Protein AF-A0A9D6HU47-F1 (afdb_monomer_lite)

Organism: NCBI:txid2750080

Structure (mmCIF, N/CA/C/O backbone):
data_AF-A0A9D6HU47-F1
#
_entry.id   AF-A0A9D6HU47-F1
#
loop_
_atom_site.group_PDB
_atom_site.id
_atom_site.type_symbol
_atom_site.label_atom_id
_atom_site.label_alt_id
_atom_site.label_comp_id
_atom_site.label_asym_id
_atom_site.label_entity_id
_atom_site.label_seq_id
_atom_site.pdbx_PDB_ins_code
_atom_site.Cartn_x
_atom_site.Cartn_y
_atom_site.Cartn_z
_atom_site.occupancy
_atom_site.B_iso_or_equiv
_atom_site.auth_seq_id
_atom_site.auth_comp_id
_atom_site.auth_asym_id
_atom_site.auth_atom_id
_atom_site.pdbx_PDB_model_num
ATOM 1 N N . MET A 1 1 ? 9.251 22.460 -16.423 1.00 75.62 1 MET A N 1
ATOM 2 C CA . MET A 1 1 ? 9.348 21.033 -16.061 1.00 75.62 1 MET A CA 1
ATOM 3 C C . MET A 1 1 ? 8.769 20.236 -17.210 1.00 75.62 1 MET A C 1
ATOM 5 O O . MET A 1 1 ? 7.703 20.615 -17.686 1.00 75.62 1 MET A O 1
ATOM 9 N N . ASN A 1 2 ? 9.491 19.242 -17.719 1.00 93.75 2 ASN A N 1
ATOM 10 C CA . ASN A 1 2 ? 8.978 18.388 -18.792 1.00 93.75 2 ASN A CA 1
ATOM 11 C C . ASN A 1 2 ? 8.005 17.323 -18.215 1.00 93.75 2 ASN A C 1
ATOM 13 O O . ASN A 1 2 ? 7.949 17.154 -16.992 1.00 93.75 2 ASN A O 1
ATOM 17 N N . PRO A 1 3 ? 7.216 16.629 -19.056 1.00 91.12 3 PRO A N 1
ATOM 18 C CA . PRO A 1 3 ? 6.246 15.634 -18.584 1.00 91.12 3 PRO A CA 1
ATOM 19 C C . PRO A 1 3 ? 6.864 14.465 -17.801 1.00 91.12 3 PRO A C 1
ATOM 21 O O . PRO A 1 3 ? 6.241 13.936 -16.885 1.00 91.12 3 PRO A O 1
ATOM 24 N N . GLU A 1 4 ? 8.096 14.072 -18.127 1.00 89.00 4 GLU A N 1
ATOM 25 C CA . GLU A 1 4 ? 8.807 12.991 -17.433 1.00 89.00 4 GLU A CA 1
ATOM 26 C C . GLU A 1 4 ? 9.188 13.398 -16.006 1.00 89.00 4 GLU A C 1
ATOM 28 O O . GLU A 1 4 ? 8.875 12.683 -15.060 1.00 89.00 4 GLU A O 1
ATOM 33 N N . GLN A 1 5 ? 9.743 14.597 -15.835 1.00 92.06 5 GLN A N 1
ATOM 34 C CA . GLN A 1 5 ? 10.051 15.191 -14.534 1.00 92.06 5 GLN A CA 1
ATOM 35 C C . GLN A 1 5 ? 8.785 15.380 -13.690 1.00 92.06 5 GLN A C 1
ATOM 37 O O . GLN A 1 5 ? 8.794 15.115 -12.493 1.00 92.06 5 GLN A O 1
ATOM 42 N N . GLN A 1 6 ? 7.672 15.803 -14.304 1.00 91.38 6 GLN A N 1
ATOM 43 C CA . GLN A 1 6 ? 6.375 15.883 -13.618 1.00 91.38 6 GLN A CA 1
ATOM 44 C C . GLN A 1 6 ? 5.926 14.518 -13.092 1.00 91.38 6 GLN A C 1
ATOM 46 O O . GLN A 1 6 ? 5.438 14.422 -11.966 1.00 91.38 6 GLN A O 1
ATOM 51 N N . ARG A 1 7 ? 6.105 13.461 -13.892 1.00 89.56 7 ARG A N 1
ATOM 52 C CA . ARG A 1 7 ? 5.769 12.094 -13.493 1.00 89.56 7 ARG A CA 1
ATOM 53 C C . ARG A 1 7 ? 6.674 11.591 -12.371 1.00 89.56 7 ARG A C 1
ATOM 55 O O . ARG A 1 7 ? 6.163 10.965 -11.452 1.00 89.56 7 ARG A O 1
ATOM 62 N N . GLU A 1 8 ? 7.975 11.853 -12.424 1.00 92.00 8 GLU A N 1
ATOM 63 C CA . GLU A 1 8 ? 8.909 11.443 -11.367 1.00 92.00 8 GLU A CA 1
ATOM 64 C C . GLU A 1 8 ? 8.583 12.103 -10.027 1.00 92.00 8 GLU A C 1
ATOM 66 O O . GLU A 1 8 ? 8.437 11.391 -9.037 1.00 92.00 8 GLU A O 1
ATOM 71 N N . VAL A 1 9 ? 8.357 13.420 -10.016 1.00 94.50 9 VAL A N 1
ATOM 72 C CA . VAL A 1 9 ? 7.956 14.158 -8.805 1.00 94.50 9 VAL A CA 1
ATOM 73 C C . VAL A 1 9 ? 6.633 13.629 -8.249 1.00 94.50 9 VAL A C 1
ATOM 75 O O . VAL A 1 9 ? 6.491 13.450 -7.042 1.00 94.50 9 VAL A O 1
ATOM 78 N N . PHE A 1 10 ? 5.658 13.343 -9.119 1.00 93.38 10 PHE A N 1
ATOM 79 C CA . PHE A 1 10 ? 4.387 12.760 -8.693 1.00 93.38 10 PHE A CA 1
ATOM 80 C C . PHE A 1 10 ? 4.573 11.376 -8.055 1.00 93.38 10 PHE A C 1
ATOM 82 O O . PHE A 1 10 ? 3.991 11.092 -7.012 1.00 93.38 10 PHE A O 1
ATOM 89 N N . LEU A 1 11 ? 5.391 10.521 -8.670 1.00 93.69 11 LEU A N 1
ATOM 90 C CA . LEU A 1 11 ? 5.662 9.180 -8.166 1.00 93.69 11 LEU A CA 1
ATOM 91 C C 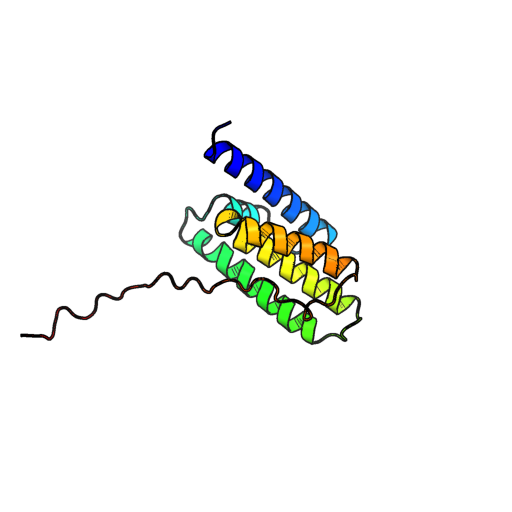. LEU A 1 11 ? 6.433 9.199 -6.842 1.00 93.69 11 LEU A C 1
ATOM 93 O O . LEU A 1 11 ? 6.113 8.410 -5.962 1.00 93.69 11 LEU A O 1
ATOM 97 N N . GLU A 1 12 ? 7.409 10.093 -6.690 1.00 94.94 12 GLU A N 1
ATOM 98 C CA . GLU A 1 12 ? 8.148 10.291 -5.438 1.00 94.94 12 GLU A CA 1
ATOM 99 C C . GLU A 1 12 ? 7.218 10.778 -4.319 1.00 94.94 12 GLU A C 1
ATOM 101 O O . GLU A 1 12 ? 7.245 10.263 -3.201 1.00 94.94 12 GLU A O 1
ATOM 106 N N . HIS A 1 13 ? 6.336 11.733 -4.620 1.00 95.75 13 HIS A N 1
ATOM 107 C CA . HIS A 1 13 ? 5.334 12.185 -3.662 1.00 95.75 13 HIS A CA 1
ATOM 108 C C . HIS A 1 13 ? 4.408 11.038 -3.237 1.00 95.75 13 HIS A C 1
ATOM 110 O O . HIS A 1 13 ? 4.238 10.797 -2.044 1.00 95.75 13 HIS A O 1
ATOM 116 N N . LEU A 1 14 ? 3.882 10.278 -4.201 1.00 96.06 14 LEU A N 1
ATOM 117 C CA . LEU A 1 14 ? 2.988 9.155 -3.933 1.00 96.06 14 LEU A CA 1
ATOM 118 C C . LEU A 1 14 ? 3.686 8.028 -3.157 1.00 96.06 14 LEU A C 1
ATOM 120 O O . LEU A 1 14 ? 3.096 7.455 -2.246 1.00 96.06 14 LEU A O 1
ATOM 124 N N . GLN A 1 15 ? 4.957 7.751 -3.460 1.00 96.56 15 GLN A N 1
ATOM 125 C CA . GLN A 1 15 ? 5.791 6.822 -2.701 1.00 96.56 15 GLN A CA 1
ATOM 126 C C . GLN A 1 15 ? 5.860 7.229 -1.224 1.00 96.56 15 GLN A C 1
ATOM 128 O O . GLN A 1 15 ? 5.612 6.407 -0.342 1.00 96.56 15 GLN A O 1
ATOM 133 N N . ASN A 1 16 ? 6.156 8.501 -0.953 1.00 96.94 16 ASN A N 1
ATOM 134 C CA . ASN A 1 16 ? 6.236 9.021 0.409 1.00 96.94 16 ASN A CA 1
ATOM 135 C C . ASN A 1 16 ? 4.894 8.916 1.138 1.00 96.94 16 ASN A C 1
ATOM 137 O O . ASN A 1 16 ? 4.867 8.518 2.300 1.00 96.94 16 ASN A O 1
ATOM 141 N N . GLU A 1 17 ? 3.777 9.217 0.473 1.00 97.88 17 GLU A N 1
ATOM 142 C CA . GLU A 1 17 ? 2.468 9.080 1.111 1.00 97.88 17 GLU A CA 1
ATOM 143 C C . GLU A 1 17 ? 2.105 7.622 1.425 1.00 97.88 17 GLU A C 1
ATOM 145 O O . GLU A 1 17 ? 1.561 7.349 2.495 1.00 97.88 17 GLU A O 1
ATOM 150 N N . ILE A 1 18 ? 2.433 6.681 0.530 1.00 97.75 18 ILE A N 1
ATOM 151 C CA . ILE A 1 18 ? 2.252 5.241 0.772 1.00 97.75 18 ILE A CA 1
ATOM 152 C C . ILE A 1 18 ? 3.092 4.799 1.969 1.00 97.75 18 ILE A C 1
ATOM 154 O O . ILE A 1 18 ? 2.601 4.051 2.812 1.00 97.75 18 ILE A O 1
ATOM 158 N N . TRP A 1 19 ? 4.337 5.274 2.070 1.00 98.00 19 TRP A N 1
ATOM 159 C CA . TRP A 1 19 ? 5.202 4.963 3.204 1.00 98.00 19 TRP A CA 1
ATOM 160 C C . TRP A 1 19 ? 4.609 5.452 4.525 1.00 98.00 19 TRP A C 1
ATOM 162 O O . TRP A 1 19 ? 4.516 4.679 5.474 1.00 98.00 19 TRP A O 1
ATOM 172 N N . GLN A 1 20 ? 4.161 6.708 4.582 1.00 97.81 20 GLN A N 1
ATOM 173 C CA . GLN A 1 20 ? 3.549 7.259 5.793 1.00 97.81 20 GLN A CA 1
ATOM 174 C C . GLN A 1 20 ? 2.279 6.496 6.175 1.00 97.81 20 GLN A C 1
ATOM 176 O O . GLN A 1 20 ? 2.160 6.052 7.314 1.00 97.81 20 GLN A O 1
ATOM 181 N N . ALA A 1 21 ? 1.385 6.239 5.216 1.00 97.44 21 ALA A N 1
ATOM 182 C CA . ALA A 1 21 ? 0.167 5.474 5.473 1.00 97.44 21 ALA A CA 1
ATOM 183 C C . ALA A 1 21 ? 0.471 4.045 5.954 1.00 97.44 21 ALA A C 1
ATOM 185 O O . ALA A 1 21 ? -0.196 3.542 6.856 1.00 97.44 21 ALA A O 1
ATOM 186 N N . ALA A 1 22 ? 1.504 3.401 5.400 1.00 97.44 22 ALA A N 1
ATOM 187 C CA . ALA A 1 22 ? 1.947 2.087 5.853 1.00 97.44 22 ALA A CA 1
ATOM 188 C C . ALA A 1 22 ? 2.390 2.107 7.323 1.00 97.44 22 ALA A C 1
ATOM 190 O O . ALA A 1 22 ? 2.001 1.221 8.082 1.00 97.44 22 ALA A O 1
ATOM 191 N N . GLN A 1 23 ? 3.148 3.126 7.742 1.00 97.06 23 GLN A N 1
ATOM 192 C CA . GLN A 1 23 ? 3.561 3.284 9.139 1.00 97.06 23 GLN A CA 1
ATOM 193 C C . GLN A 1 23 ? 2.364 3.577 10.057 1.00 97.06 23 GLN A C 1
ATOM 195 O O . GLN A 1 23 ? 2.220 2.943 11.101 1.00 97.06 23 GLN A O 1
ATOM 200 N N . GLU A 1 24 ? 1.482 4.494 9.656 1.00 96.00 24 GLU A N 1
ATOM 201 C CA . GLU A 1 24 ? 0.300 4.895 10.433 1.00 96.00 24 GLU A CA 1
ATOM 202 C C . GLU A 1 24 ? -0.689 3.740 10.645 1.00 96.00 24 GLU A C 1
ATOM 204 O O . GLU A 1 24 ? -1.256 3.601 11.729 1.00 96.00 24 GLU A O 1
ATOM 209 N N . MET A 1 25 ? -0.880 2.894 9.628 1.00 95.56 25 MET A N 1
ATOM 210 C CA . MET A 1 25 ? -1.869 1.806 9.631 1.00 95.56 25 MET A CA 1
ATOM 211 C C . MET A 1 25 ? -1.256 0.424 9.918 1.00 95.56 25 MET A C 1
ATOM 213 O O . MET A 1 25 ? -1.940 -0.600 9.826 1.00 95.56 25 MET A O 1
ATOM 217 N N . GLY A 1 26 ? 0.032 0.372 10.274 1.00 95.25 26 GLY A N 1
ATOM 218 C CA . GLY A 1 26 ? 0.719 -0.858 10.680 1.00 95.25 26 GLY A CA 1
ATOM 219 C C . GLY A 1 26 ? 0.866 -1.897 9.564 1.00 95.25 26 GLY A C 1
ATOM 220 O O . GLY A 1 26 ? 0.753 -3.095 9.818 1.00 95.25 26 GLY A O 1
ATOM 221 N N . VAL A 1 27 ? 1.086 -1.456 8.325 1.00 96.69 27 VAL A N 1
ATOM 222 C CA . VAL A 1 27 ? 1.371 -2.331 7.181 1.00 96.69 27 VAL A CA 1
ATOM 223 C C . VAL A 1 27 ? 2.851 -2.693 7.179 1.00 96.69 27 VAL A C 1
ATOM 225 O O . VAL A 1 27 ? 3.713 -1.818 7.174 1.00 96.69 27 VAL A O 1
ATOM 228 N N . GLU A 1 28 ? 3.165 -3.987 7.103 1.00 93.75 28 GLU A N 1
ATOM 229 C CA . GLU A 1 28 ? 4.545 -4.479 6.973 1.00 93.75 28 GLU A CA 1
ATOM 230 C C . GLU A 1 28 ? 5.120 -4.214 5.563 1.00 93.75 28 GLU A C 1
ATOM 232 O O . GLU A 1 28 ? 5.389 -5.140 4.804 1.00 93.75 28 GLU A O 1
ATOM 237 N N . LEU A 1 29 ? 5.262 -2.964 5.143 1.00 95.69 29 LEU A N 1
ATOM 238 C CA . LEU A 1 29 ? 5.862 -2.607 3.856 1.00 95.69 29 LEU A CA 1
ATOM 239 C C . LEU A 1 29 ? 7.339 -2.268 4.065 1.00 95.69 29 LEU A C 1
ATOM 241 O O . LEU A 1 29 ? 7.661 -1.407 4.882 1.00 95.69 29 LEU A O 1
ATOM 245 N N . THR A 1 30 ? 8.244 -2.931 3.347 1.00 95.94 30 THR A N 1
ATOM 246 C CA . THR A 1 30 ? 9.677 -2.616 3.436 1.00 95.94 30 THR A CA 1
ATOM 247 C C . THR A 1 30 ? 10.059 -1.470 2.503 1.00 95.94 30 THR A C 1
ATOM 249 O O . THR A 1 30 ? 9.453 -1.270 1.448 1.00 95.94 30 THR A O 1
ATOM 252 N N . GLU A 1 31 ? 11.100 -0.722 2.878 1.00 94.00 31 GLU A N 1
ATOM 253 C CA . GLU A 1 31 ? 11.621 0.378 2.057 1.00 94.00 31 GLU A CA 1
ATOM 254 C C . GLU A 1 31 ? 12.068 -0.124 0.674 1.00 94.00 31 GLU A C 1
ATOM 256 O O . GLU A 1 31 ? 11.802 0.526 -0.336 1.00 94.00 31 GLU A O 1
ATOM 261 N N . GLU A 1 32 ? 12.665 -1.321 0.604 1.00 95.06 32 GLU A N 1
ATOM 262 C CA . GLU A 1 32 ? 13.096 -1.912 -0.665 1.00 95.06 32 GLU A CA 1
ATOM 263 C C . GLU A 1 32 ? 11.912 -2.343 -1.539 1.00 95.06 32 GLU A C 1
ATOM 265 O O . GLU A 1 32 ? 11.920 -2.064 -2.735 1.00 95.06 32 GLU A O 1
ATOM 270 N N . GLU A 1 33 ? 10.861 -2.953 -0.975 1.00 95.69 33 GLU A N 1
ATOM 271 C CA . GLU A 1 33 ? 9.649 -3.279 -1.746 1.00 95.69 33 GLU A CA 1
ATOM 272 C C . GLU A 1 33 ? 9.040 -2.022 -2.374 1.00 95.69 33 GLU A C 1
ATOM 274 O O . GLU A 1 33 ? 8.697 -2.013 -3.559 1.00 95.69 33 GLU A O 1
ATOM 279 N N . LEU A 1 34 ? 8.944 -0.942 -1.597 1.00 95.12 34 LEU A N 1
ATOM 280 C CA . LEU A 1 34 ? 8.383 0.319 -2.063 1.00 95.12 34 LEU A CA 1
ATOM 281 C C . LEU A 1 34 ? 9.290 1.005 -3.098 1.00 95.12 34 LEU A C 1
ATOM 283 O O . LEU A 1 34 ? 8.807 1.547 -4.095 1.00 95.12 34 LEU A O 1
ATOM 287 N N . LYS A 1 35 ? 10.608 0.943 -2.905 1.00 94.88 35 LYS A N 1
ATOM 288 C CA . LYS A 1 35 ? 11.594 1.443 -3.866 1.00 94.88 35 LYS A CA 1
ATOM 289 C C . LYS A 1 35 ? 11.532 0.681 -5.189 1.00 94.88 35 LYS A C 1
ATOM 291 O O . LYS A 1 35 ? 11.514 1.320 -6.239 1.00 94.88 35 LYS A O 1
ATOM 296 N N . VAL A 1 36 ? 11.441 -0.648 -5.165 1.00 94.81 36 VAL A N 1
ATOM 297 C CA . VAL A 1 36 ? 11.270 -1.472 -6.374 1.00 94.81 36 VAL A CA 1
ATOM 298 C C . VAL A 1 36 ? 9.931 -1.169 -7.048 1.00 94.81 36 VAL A C 1
ATOM 300 O O . VAL A 1 36 ? 9.879 -1.013 -8.268 1.00 94.81 36 VAL A O 1
ATOM 303 N N . ALA A 1 37 ? 8.854 -1.009 -6.279 1.00 91.50 37 ALA A N 1
ATOM 304 C CA . ALA A 1 37 ? 7.546 -0.641 -6.813 1.00 91.50 37 ALA A CA 1
ATOM 305 C C . ALA A 1 37 ? 7.541 0.732 -7.511 1.00 91.50 37 ALA A C 1
ATOM 307 O O . ALA A 1 37 ? 6.850 0.913 -8.516 1.00 91.50 37 ALA A O 1
ATOM 308 N N . TRP A 1 38 ? 8.339 1.684 -7.021 1.00 93.31 38 TRP A N 1
ATOM 309 C CA . TRP A 1 38 ? 8.537 3.001 -7.630 1.00 93.31 38 TRP A CA 1
ATOM 310 C C . TRP A 1 38 ? 9.457 2.961 -8.861 1.00 93.31 38 TRP A C 1
ATOM 312 O O . TRP A 1 38 ? 9.128 3.490 -9.930 1.00 93.31 38 TRP A O 1
ATOM 322 N N . GLN A 1 39 ? 10.627 2.335 -8.730 1.00 92.62 39 GLN A N 1
ATOM 323 C CA . GLN A 1 39 ? 11.697 2.361 -9.734 1.00 92.62 39 GLN A CA 1
ATOM 324 C C . GLN A 1 39 ? 11.527 1.304 -10.831 1.00 92.62 39 GLN A C 1
ATOM 326 O O . GLN A 1 39 ? 12.142 1.423 -11.894 1.00 92.62 39 GLN A O 1
ATOM 331 N N . GLY A 1 40 ? 10.651 0.327 -10.607 1.00 90.19 40 GLY A N 1
ATOM 332 C CA . GLY A 1 40 ? 10.526 -0.870 -11.423 1.00 90.19 40 GLY A CA 1
ATOM 333 C C . GLY A 1 40 ? 11.637 -1.880 -11.108 1.00 90.19 40 GLY A C 1
ATOM 334 O O . GLY A 1 40 ? 12.713 -1.490 -10.648 1.00 90.19 40 GLY A O 1
ATOM 335 N N . PRO A 1 41 ? 11.392 -3.174 -11.367 1.00 92.00 41 PRO A N 1
ATOM 336 C CA . PRO A 1 41 ? 12.381 -4.215 -11.132 1.00 92.00 41 PRO A CA 1
ATOM 337 C C . PRO A 1 41 ? 13.570 -4.077 -12.091 1.00 92.00 41 PRO A C 1
ATOM 339 O O . PRO A 1 41 ? 13.402 -3.827 -13.286 1.00 92.00 41 PRO A O 1
ATOM 342 N N . ARG A 1 42 ? 14.773 -4.265 -11.557 1.00 94.31 42 ARG A N 1
ATOM 343 C CA . ARG A 1 42 ? 16.075 -4.247 -12.238 1.00 94.31 42 ARG A CA 1
ATOM 344 C C . ARG A 1 42 ? 16.772 -5.605 -12.174 1.00 94.31 42 ARG A C 1
ATOM 346 O O . ARG A 1 42 ? 17.632 -5.865 -13.012 1.00 94.31 42 ARG A O 1
ATOM 353 N N . THR A 1 43 ? 16.401 -6.464 -11.225 1.00 94.81 43 THR A N 1
ATOM 354 C CA . THR A 1 43 ? 16.867 -7.859 -11.136 1.00 94.81 43 THR A CA 1
ATOM 355 C C . THR A 1 43 ? 15.720 -8.862 -11.296 1.00 94.81 43 THR A C 1
ATOM 357 O O . THR A 1 43 ? 14.545 -8.496 -11.217 1.00 94.81 43 THR A O 1
ATOM 360 N N . GLU A 1 44 ? 16.042 -10.142 -11.525 1.00 92.94 44 GLU A N 1
ATOM 361 C CA . GLU A 1 44 ? 15.036 -11.217 -11.584 1.00 92.94 44 GLU A CA 1
ATOM 362 C C . GLU A 1 44 ? 14.300 -11.389 -10.248 1.00 92.94 44 GLU A C 1
ATOM 364 O O . GLU A 1 44 ? 13.093 -11.623 -10.227 1.00 92.94 44 GLU A O 1
ATOM 369 N N . GLU A 1 45 ? 14.991 -11.218 -9.121 1.00 91.75 45 GLU A N 1
ATOM 370 C CA . GLU A 1 45 ? 14.401 -11.283 -7.782 1.00 91.75 45 GLU A CA 1
ATOM 371 C C . GLU A 1 45 ? 13.397 -10.148 -7.555 1.00 91.75 45 GLU A C 1
ATOM 373 O O . GLU A 1 45 ? 12.328 -10.364 -6.975 1.00 91.75 45 GLU A O 1
ATOM 378 N N . GLU A 1 46 ? 13.711 -8.948 -8.043 1.00 94.00 46 GLU A N 1
ATOM 379 C CA . GLU A 1 46 ? 12.860 -7.765 -7.907 1.00 94.00 46 GLU A CA 1
ATOM 380 C C . GLU A 1 46 ? 11.568 -7.876 -8.725 1.00 94.00 46 GLU A C 1
ATOM 382 O O . GLU A 1 46 ? 10.545 -7.315 -8.327 1.00 94.00 46 GLU A O 1
ATOM 387 N N . LYS A 1 47 ? 11.551 -8.646 -9.826 1.00 91.25 47 LYS A N 1
ATOM 388 C CA . LYS A 1 47 ? 10.322 -8.884 -10.614 1.00 91.25 47 LYS A CA 1
ATOM 389 C C . LYS A 1 47 ? 9.203 -9.514 -9.786 1.00 91.25 47 LYS A C 1
ATOM 391 O O . LYS A 1 47 ? 8.031 -9.334 -10.112 1.00 91.25 47 LYS A O 1
ATOM 396 N N . TRP A 1 48 ? 9.551 -10.208 -8.704 1.00 91.94 48 TRP A N 1
ATOM 397 C CA . TRP A 1 48 ? 8.590 -10.817 -7.788 1.00 91.94 48 TRP A CA 1
ATOM 398 C C . TRP A 1 48 ? 8.015 -9.843 -6.762 1.00 91.94 48 TRP A C 1
ATOM 400 O O . TRP A 1 48 ? 7.043 -10.196 -6.101 1.00 91.94 48 TRP A O 1
ATOM 410 N N . VAL A 1 49 ? 8.573 -8.641 -6.595 1.00 93.62 49 VAL A N 1
ATOM 411 C CA . VAL A 1 49 ? 8.095 -7.682 -5.586 1.00 93.62 49 VAL A CA 1
ATOM 412 C C . VAL A 1 49 ? 6.633 -7.285 -5.822 1.00 93.62 49 VAL A C 1
ATOM 414 O O . VAL A 1 49 ? 5.840 -7.473 -4.900 1.00 93.62 49 VAL A O 1
ATOM 417 N N . PRO A 1 50 ? 6.207 -6.837 -7.023 1.00 88.56 50 PRO A N 1
ATOM 418 C CA . PRO A 1 50 ? 4.797 -6.516 -7.258 1.00 88.56 50 PRO A CA 1
ATOM 419 C C . PRO A 1 50 ? 3.866 -7.711 -7.018 1.00 88.56 50 PRO A C 1
ATOM 421 O O . PRO A 1 50 ? 2.781 -7.548 -6.467 1.00 88.56 50 PRO A O 1
ATOM 424 N N . PHE A 1 51 ? 4.311 -8.921 -7.375 1.00 88.94 51 PHE A N 1
ATOM 425 C CA . PHE A 1 51 ? 3.554 -10.148 -7.133 1.00 88.94 51 PHE A CA 1
ATOM 426 C C . PHE A 1 51 ? 3.399 -10.442 -5.635 1.00 88.94 51 PHE A C 1
ATOM 428 O O . PHE A 1 51 ? 2.296 -10.720 -5.178 1.00 88.94 51 PHE A O 1
ATOM 435 N N . LYS A 1 52 ? 4.479 -10.331 -4.850 1.00 93.38 52 LYS A N 1
ATOM 436 C CA . LYS A 1 52 ? 4.449 -10.519 -3.389 1.00 93.38 52 LYS A CA 1
ATOM 437 C C . LYS A 1 52 ? 3.539 -9.502 -2.705 1.00 93.38 52 LYS A C 1
ATOM 439 O O . LYS A 1 52 ? 2.801 -9.872 -1.797 1.00 93.38 52 LYS A O 1
ATOM 444 N N . LEU A 1 53 ? 3.575 -8.242 -3.140 1.00 94.25 53 LEU A N 1
ATOM 445 C CA . LEU A 1 53 ? 2.677 -7.203 -2.632 1.00 94.25 53 LEU A CA 1
ATOM 446 C C . LEU A 1 53 ? 1.211 -7.539 -2.946 1.00 94.25 53 LEU A C 1
ATOM 448 O O . LEU A 1 53 ? 0.378 -7.458 -2.048 1.00 94.25 53 LEU A O 1
ATOM 452 N N . GLY A 1 54 ? 0.916 -7.989 -4.170 1.00 90.50 54 GLY A N 1
ATOM 453 C CA . GLY A 1 54 ? -0.424 -8.439 -4.564 1.00 90.50 54 GLY A CA 1
ATOM 454 C C . GLY A 1 54 ? -0.915 -9.668 -3.789 1.00 90.50 54 GLY A C 1
ATOM 455 O O . GLY A 1 54 ? -2.052 -9.702 -3.341 1.00 90.50 54 GLY A O 1
ATOM 456 N N . ASP A 1 55 ? -0.057 -10.660 -3.551 1.00 92.62 55 ASP A N 1
ATOM 457 C CA . ASP A 1 55 ? -0.413 -11.842 -2.752 1.00 92.62 55 ASP A CA 1
ATOM 458 C C . ASP A 1 55 ? -0.728 -11.485 -1.287 1.00 92.62 55 ASP A C 1
ATOM 460 O O . ASP A 1 55 ? -1.650 -12.023 -0.668 1.00 92.62 55 ASP A O 1
ATOM 464 N N . ARG A 1 56 ? 0.032 -10.549 -0.712 1.00 94.88 56 ARG A N 1
ATOM 465 C CA . ARG A 1 56 ? -0.217 -10.046 0.643 1.00 94.88 56 ARG A CA 1
ATOM 466 C C . ARG A 1 56 ? -1.493 -9.206 0.716 1.00 94.88 56 ARG A C 1
ATOM 468 O O . ARG A 1 56 ? -2.226 -9.336 1.694 1.00 94.88 56 ARG A O 1
ATOM 475 N N . GLU A 1 57 ? -1.765 -8.393 -0.305 1.00 93.88 57 GLU A N 1
ATOM 476 C CA . GLU A 1 57 ? -3.033 -7.668 -0.459 1.00 93.88 57 GLU A CA 1
ATOM 477 C C . GLU A 1 57 ? -4.212 -8.639 -0.462 1.00 93.88 57 GLU A C 1
ATOM 479 O O . GLU A 1 57 ? -5.058 -8.548 0.425 1.00 93.88 57 GLU A O 1
ATOM 484 N N . ALA A 1 58 ? -4.205 -9.637 -1.347 1.00 90.38 58 ALA A N 1
ATOM 485 C CA . ALA A 1 58 ? -5.279 -10.620 -1.457 1.00 90.38 58 ALA A CA 1
ATOM 486 C C . ALA A 1 58 ? -5.547 -11.353 -0.131 1.00 90.38 58 ALA A C 1
ATOM 488 O O . ALA A 1 58 ? -6.701 -11.536 0.265 1.00 90.38 58 ALA A O 1
ATOM 489 N N . ARG A 1 59 ? -4.492 -11.730 0.605 1.00 91.88 59 ARG A N 1
ATOM 490 C CA . ARG A 1 59 ? -4.631 -12.354 1.932 1.00 91.88 59 ARG A CA 1
ATOM 491 C C . ARG A 1 59 ? -5.304 -11.437 2.951 1.00 91.88 59 ARG A C 1
ATOM 493 O O . ARG A 1 59 ? -6.129 -11.910 3.732 1.00 91.88 59 ARG A O 1
ATOM 500 N N . LEU A 1 60 ? -4.970 -10.148 2.957 1.00 91.81 60 LEU A N 1
ATOM 501 C CA . LEU A 1 60 ? -5.619 -9.175 3.836 1.00 91.81 60 LEU A CA 1
ATOM 502 C C . LEU A 1 60 ? -7.066 -8.910 3.421 1.00 91.81 60 LEU A C 1
ATOM 504 O O . LEU A 1 60 ? -7.921 -8.805 4.295 1.00 91.81 60 LEU A O 1
ATOM 508 N N . SER A 1 61 ? -7.357 -8.872 2.121 1.00 89.31 61 SER A N 1
ATOM 509 C CA . SER A 1 61 ? -8.719 -8.716 1.609 1.00 89.31 61 SER A CA 1
ATOM 510 C C . SER A 1 61 ? -9.624 -9.869 2.037 1.00 89.31 61 SER A C 1
ATOM 512 O O . SER A 1 61 ? -10.733 -9.621 2.503 1.00 89.31 61 SER A O 1
ATOM 514 N N . VAL A 1 62 ? -9.146 -11.115 1.943 1.00 88.25 62 VAL A N 1
ATOM 515 C CA . VAL A 1 62 ? -9.886 -12.292 2.431 1.00 88.25 62 VAL A CA 1
ATOM 516 C C . VAL A 1 62 ? -10.057 -12.224 3.947 1.00 88.25 62 VAL A C 1
ATOM 518 O O . VAL A 1 62 ? -11.172 -12.350 4.440 1.00 88.25 62 VAL A O 1
ATOM 521 N N . ARG A 1 63 ? -8.983 -11.928 4.689 1.00 88.19 63 ARG A N 1
ATOM 522 C CA . ARG A 1 63 ? -9.044 -11.782 6.150 1.00 88.19 63 ARG A CA 1
ATOM 523 C C . ARG A 1 63 ? -10.029 -10.693 6.588 1.00 88.19 63 ARG A C 1
ATOM 525 O O . ARG A 1 63 ? -10.690 -10.850 7.606 1.00 88.19 63 ARG A O 1
ATOM 532 N N . ALA A 1 64 ? -10.139 -9.590 5.848 1.00 87.94 64 ALA A N 1
ATOM 533 C CA . ALA A 1 64 ? -11.096 -8.526 6.145 1.00 87.94 64 ALA A CA 1
ATOM 534 C C . ALA A 1 64 ? -12.549 -9.035 6.098 1.00 87.94 64 ALA A C 1
ATOM 536 O O . ALA A 1 64 ? -13.370 -8.614 6.911 1.00 87.94 64 ALA A O 1
ATOM 537 N N . MET A 1 65 ? -12.851 -9.965 5.187 1.00 86.31 65 MET A N 1
ATOM 538 C CA . MET A 1 65 ? -14.180 -10.569 5.039 1.00 86.31 65 MET A CA 1
ATOM 539 C C 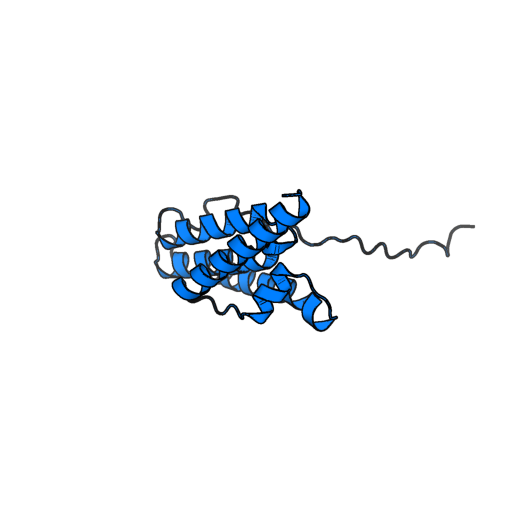. MET A 1 65 ? -14.536 -11.539 6.175 1.00 86.31 65 MET A C 1
ATOM 541 O O . MET A 1 65 ? -15.720 -11.779 6.401 1.00 86.31 65 MET A O 1
ATOM 545 N N . ASP A 1 66 ? -13.549 -12.050 6.919 1.00 90.31 66 ASP A N 1
ATOM 546 C CA . ASP A 1 66 ? -13.785 -12.887 8.106 1.00 90.31 66 ASP A CA 1
ATOM 547 C C . ASP A 1 66 ? -14.320 -12.078 9.301 1.00 90.31 66 ASP A C 1
ATOM 549 O O . ASP A 1 66 ? -14.827 -12.644 10.274 1.00 90.31 66 ASP A O 1
ATOM 553 N N . PHE A 1 67 ? -14.207 -10.749 9.250 1.00 88.19 67 PHE A N 1
ATOM 554 C CA . PHE A 1 67 ? -14.664 -9.860 10.307 1.00 88.19 67 PHE A CA 1
ATOM 555 C C . PHE A 1 67 ? -16.058 -9.272 10.014 1.00 88.19 67 PHE A C 1
ATOM 557 O O . PHE A 1 67 ? -16.414 -9.044 8.850 1.00 88.19 67 PHE A O 1
ATOM 564 N N . PRO A 1 68 ? -16.846 -8.946 11.061 1.00 88.75 68 PRO A N 1
ATOM 565 C CA . PRO A 1 68 ? -18.109 -8.231 10.897 1.00 88.75 68 PRO A CA 1
ATOM 566 C C . PRO A 1 68 ? -17.930 -6.912 10.136 1.00 88.75 68 PRO A C 1
ATOM 568 O O . PRO A 1 68 ? -16.906 -6.243 10.289 1.00 88.75 68 PRO A O 1
ATOM 571 N N . GLU A 1 69 ? -18.944 -6.538 9.358 1.00 82.81 69 GLU A N 1
ATOM 572 C CA . GLU A 1 69 ? -18.944 -5.396 8.432 1.00 82.81 69 GLU A CA 1
ATOM 573 C C . GLU A 1 69 ? -18.490 -4.076 9.081 1.00 82.81 69 GLU A C 1
ATOM 575 O O . GLU A 1 69 ? -17.548 -3.438 8.615 1.00 82.81 69 GLU A O 1
ATOM 580 N N . ASP A 1 70 ? -19.050 -3.753 10.246 1.00 82.31 70 ASP A N 1
ATOM 581 C CA . ASP A 1 70 ? -18.752 -2.516 10.980 1.00 82.31 70 ASP A CA 1
ATOM 582 C C . ASP A 1 70 ? -17.557 -2.628 11.943 1.00 82.31 70 ASP A C 1
ATOM 584 O O . ASP A 1 70 ? -17.267 -1.716 12.728 1.00 82.31 70 ASP A O 1
ATOM 588 N N . SER A 1 71 ? -16.862 -3.768 11.953 1.00 89.88 71 SER A N 1
ATOM 589 C CA . SER A 1 71 ? -15.792 -3.991 12.922 1.00 89.88 71 SER A CA 1
ATOM 590 C C . SER A 1 71 ? -14.565 -3.126 12.629 1.00 89.88 71 SER A C 1
ATOM 592 O O . SER A 1 71 ? -14.195 -2.842 11.487 1.00 89.88 71 SER A O 1
ATOM 594 N N . GLN A 1 72 ? -13.883 -2.720 13.701 1.00 91.50 72 GLN A N 1
ATOM 595 C CA . GLN A 1 72 ? -12.589 -2.056 13.577 1.00 91.50 72 GLN A CA 1
ATOM 596 C C . GLN A 1 72 ? -11.570 -2.961 12.868 1.00 91.50 72 GLN A C 1
ATOM 598 O O . GLN A 1 72 ? -10.823 -2.472 12.027 1.00 91.50 72 GLN A O 1
ATOM 603 N N . ASP A 1 73 ? -11.582 -4.267 13.140 1.00 92.50 73 ASP A N 1
ATOM 604 C CA . ASP A 1 73 ? -10.648 -5.220 12.531 1.00 92.50 73 ASP A CA 1
ATOM 605 C C . ASP A 1 73 ? -10.822 -5.332 11.010 1.00 92.50 73 ASP A C 1
ATOM 607 O O . ASP A 1 73 ? -9.829 -5.374 10.280 1.00 92.50 73 ASP A O 1
ATOM 611 N N . ARG A 1 74 ? -12.066 -5.295 10.511 1.00 90.25 74 ARG A N 1
ATOM 612 C CA . ARG A 1 74 ? -12.348 -5.243 9.070 1.00 90.25 74 ARG A CA 1
ATOM 613 C C . ARG A 1 74 ? -11.788 -3.987 8.425 1.00 90.25 74 ARG A C 1
ATOM 615 O O . ARG A 1 74 ? -11.140 -4.074 7.384 1.00 90.25 74 ARG A O 1
ATOM 622 N N . ARG A 1 75 ? -12.008 -2.828 9.053 1.00 91.44 75 ARG A N 1
ATOM 623 C CA . ARG A 1 75 ? -11.485 -1.542 8.568 1.00 91.44 75 ARG A CA 1
ATOM 624 C C . ARG A 1 75 ? -9.962 -1.538 8.523 1.00 91.44 75 ARG A C 1
ATOM 626 O O . ARG A 1 75 ? -9.387 -1.154 7.510 1.00 91.44 75 ARG A O 1
ATOM 633 N N . VAL A 1 76 ? -9.314 -2.025 9.580 1.00 93.81 76 VAL A N 1
ATOM 634 C CA . VAL A 1 76 ? -7.853 -2.159 9.636 1.00 93.81 76 VAL A CA 1
ATOM 635 C C . VAL A 1 76 ? -7.364 -3.061 8.501 1.00 93.81 76 VAL A C 1
ATOM 637 O O . VAL A 1 76 ? -6.539 -2.630 7.701 1.00 93.81 76 VAL A O 1
ATOM 640 N N . ALA A 1 77 ? -7.899 -4.277 8.370 1.00 93.44 77 ALA A N 1
ATOM 641 C CA . ALA A 1 77 ? -7.455 -5.223 7.346 1.00 93.44 77 ALA A CA 1
ATOM 642 C C . ALA A 1 77 ? -7.696 -4.711 5.911 1.00 93.44 77 ALA A C 1
ATOM 644 O O . ALA A 1 77 ? -6.808 -4.826 5.065 1.00 93.44 77 ALA A O 1
ATOM 645 N N . GLY A 1 78 ? -8.853 -4.098 5.642 1.00 92.88 78 GLY A N 1
ATOM 646 C CA . GLY A 1 78 ? -9.174 -3.507 4.339 1.00 92.88 78 GLY A CA 1
ATOM 647 C C . GLY A 1 78 ? -8.275 -2.317 3.985 1.00 92.88 78 GLY A C 1
ATOM 648 O O . GLY A 1 78 ? -7.754 -2.241 2.873 1.00 92.88 78 GLY A O 1
ATOM 649 N N . ALA A 1 79 ? -8.012 -1.420 4.940 1.00 94.50 79 ALA A N 1
ATOM 650 C CA . ALA A 1 79 ? -7.092 -0.301 4.738 1.00 94.50 79 ALA A CA 1
ATOM 651 C C . ALA A 1 79 ? -5.653 -0.781 4.474 1.00 94.50 79 ALA A C 1
ATOM 653 O O . ALA A 1 79 ? -4.982 -0.288 3.566 1.00 94.50 79 ALA A O 1
ATOM 654 N N . GLN A 1 80 ? -5.196 -1.798 5.209 1.00 96.00 80 GLN A N 1
ATOM 655 C CA . GLN A 1 80 ? -3.882 -2.404 4.993 1.00 96.00 80 GLN A CA 1
ATOM 656 C C . GLN A 1 80 ? -3.768 -3.056 3.605 1.00 96.00 80 GLN A C 1
ATOM 658 O O . GLN A 1 80 ? -2.748 -2.889 2.932 1.00 96.00 80 GLN A O 1
ATOM 663 N N . ALA A 1 81 ? -4.817 -3.749 3.147 1.00 94.56 81 ALA A N 1
ATOM 664 C CA . ALA A 1 81 ? -4.877 -4.315 1.800 1.00 94.56 81 ALA A CA 1
ATOM 665 C C . ALA A 1 81 ? -4.726 -3.221 0.725 1.00 94.56 81 ALA A C 1
ATOM 667 O O . ALA A 1 81 ? -3.917 -3.352 -0.195 1.00 94.56 81 ALA A O 1
ATOM 668 N N . LEU A 1 82 ? -5.425 -2.094 0.886 1.00 94.62 82 LEU A N 1
ATOM 669 C CA . LEU A 1 82 ? -5.363 -0.958 -0.040 1.00 94.62 82 LEU A CA 1
ATOM 670 C C . LEU A 1 82 ? -3.993 -0.308 -0.133 1.00 94.62 82 LEU A C 1
ATOM 672 O O . LEU A 1 82 ? -3.582 0.084 -1.223 1.00 94.62 82 LEU A O 1
ATOM 676 N N . ILE A 1 83 ? -3.271 -0.206 0.980 1.00 96.88 83 ILE A N 1
ATOM 677 C CA . ILE A 1 83 ? -1.907 0.332 0.977 1.00 96.88 83 ILE A CA 1
ATOM 678 C C . ILE A 1 83 ? -0.970 -0.586 0.187 1.00 96.88 83 ILE A C 1
ATOM 680 O O . ILE A 1 83 ? -0.182 -0.105 -0.629 1.00 96.88 83 ILE A O 1
ATOM 684 N N . LEU A 1 84 ? -1.072 -1.905 0.374 1.00 96.19 84 LEU A N 1
ATOM 685 C CA . LEU A 1 84 ? -0.279 -2.861 -0.405 1.00 96.19 84 LEU A CA 1
ATOM 686 C C . LEU A 1 84 ? -0.631 -2.805 -1.894 1.00 96.19 84 LEU A C 1
ATOM 688 O O . LEU A 1 84 ? 0.268 -2.853 -2.736 1.00 96.19 84 LEU A O 1
ATOM 692 N N . LYS A 1 85 ? -1.913 -2.623 -2.225 1.00 94.50 85 LYS A N 1
ATOM 693 C CA . LYS A 1 85 ? -2.361 -2.389 -3.601 1.00 94.50 85 LYS A CA 1
ATOM 694 C C . LYS A 1 85 ? -1.781 -1.111 -4.187 1.00 94.50 85 LYS A C 1
ATOM 696 O O . LYS A 1 85 ? -1.265 -1.116 -5.305 1.00 94.50 85 LYS A O 1
ATOM 701 N N . ALA A 1 86 ? -1.828 -0.024 -3.418 1.00 95.25 86 ALA A N 1
ATOM 702 C CA . ALA A 1 86 ? -1.264 1.256 -3.809 1.00 95.25 86 ALA A CA 1
ATOM 703 C C . ALA A 1 86 ? 0.230 1.115 -4.113 1.00 95.25 86 ALA A C 1
ATOM 705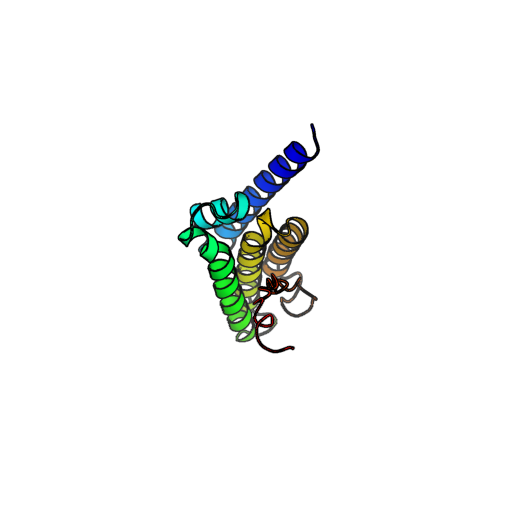 O O . ALA A 1 86 ? 0.683 1.585 -5.159 1.00 95.25 86 ALA A O 1
ATOM 706 N N . ALA A 1 87 ? 0.973 0.398 -3.265 1.00 96.38 87 ALA A N 1
ATOM 707 C CA . ALA A 1 87 ? 2.374 0.078 -3.507 1.00 96.38 87 ALA A CA 1
ATOM 708 C C . ALA A 1 87 ? 2.545 -0.751 -4.792 1.00 96.38 87 ALA A C 1
ATOM 710 O O . ALA A 1 87 ? 3.278 -0.335 -5.684 1.00 96.38 87 ALA A O 1
ATOM 711 N N . ALA A 1 88 ? 1.823 -1.864 -4.953 1.00 93.31 88 ALA A N 1
ATOM 712 C CA . ALA A 1 88 ? 1.935 -2.736 -6.128 1.00 93.31 88 ALA A CA 1
ATOM 713 C C . ALA A 1 88 ? 1.662 -2.007 -7.462 1.00 93.31 88 ALA A C 1
ATOM 715 O O . ALA A 1 88 ? 2.271 -2.326 -8.486 1.00 93.31 88 ALA A O 1
ATOM 716 N N . CYS A 1 89 ? 0.779 -1.005 -7.454 1.00 91.44 89 CYS A N 1
ATOM 717 C CA . CYS A 1 89 ? 0.407 -0.219 -8.630 1.00 91.44 89 CYS A CA 1
ATOM 718 C C . CYS A 1 89 ? 1.266 1.036 -8.862 1.00 91.44 89 CYS A C 1
ATOM 720 O O . CYS A 1 89 ? 1.088 1.681 -9.895 1.00 91.44 89 CYS A O 1
ATOM 722 N N . LEU A 1 90 ? 2.183 1.396 -7.959 1.00 92.75 90 LEU A N 1
ATOM 723 C CA . LEU A 1 90 ? 2.827 2.716 -7.911 1.00 92.75 90 LEU A CA 1
ATOM 724 C C . LEU A 1 90 ? 3.378 3.193 -9.266 1.00 92.75 90 LEU A C 1
ATOM 726 O O . LEU A 1 90 ? 2.989 4.250 -9.762 1.00 92.75 90 LEU A O 1
ATOM 730 N N . ARG A 1 91 ? 4.240 2.402 -9.915 1.00 90.88 91 ARG A N 1
ATOM 731 C CA . ARG A 1 91 ? 4.820 2.766 -11.221 1.00 90.88 91 ARG A CA 1
ATOM 732 C C . ARG A 1 91 ? 3.926 2.424 -12.413 1.00 90.88 91 ARG A C 1
ATOM 734 O O . ARG A 1 91 ? 3.909 3.185 -13.386 1.00 90.88 91 ARG A O 1
ATOM 741 N N . GLY A 1 92 ? 3.250 1.274 -12.363 1.00 88.38 92 GLY A N 1
ATOM 742 C CA . GLY A 1 92 ? 2.485 0.714 -13.486 1.00 88.38 92 GLY A CA 1
ATOM 743 C C . GLY A 1 92 ? 1.128 1.388 -13.703 1.00 88.38 92 GLY A C 1
ATOM 744 O O . GLY A 1 92 ? 0.718 1.590 -14.841 1.00 88.38 92 GLY A O 1
ATOM 745 N N . ALA A 1 93 ? 0.468 1.793 -12.618 1.00 91.38 93 ALA A N 1
ATOM 746 C CA . ALA A 1 93 ? -0.835 2.451 -12.610 1.00 91.38 93 ALA A CA 1
ATOM 747 C C . ALA A 1 93 ? -0.897 3.530 -11.499 1.00 91.38 93 ALA A C 1
ATOM 749 O O . ALA A 1 93 ? -1.642 3.388 -10.529 1.00 91.38 93 ALA A O 1
ATOM 750 N N . PRO A 1 94 ? -0.139 4.639 -11.629 1.00 90.62 94 PRO A N 1
ATOM 751 C CA . PRO A 1 94 ? -0.026 5.678 -10.597 1.00 90.62 94 PRO A CA 1
ATOM 752 C C . PRO A 1 94 ? -1.358 6.302 -10.162 1.00 90.62 94 PRO A C 1
ATOM 754 O O . PRO A 1 94 ? -1.527 6.665 -9.003 1.00 90.62 94 PRO A O 1
ATOM 757 N N . LYS A 1 95 ? -2.324 6.417 -11.083 1.00 91.44 95 LYS A N 1
ATOM 758 C CA . LYS A 1 95 ? -3.673 6.901 -10.755 1.00 91.44 95 LYS A CA 1
ATOM 759 C C . LYS A 1 95 ? -4.403 5.927 -9.833 1.00 91.44 95 LYS A C 1
ATOM 761 O O . LYS A 1 95 ? -4.885 6.333 -8.786 1.00 91.44 95 LYS A O 1
ATOM 766 N N . THR A 1 96 ? -4.393 4.642 -10.183 1.00 91.62 96 THR A N 1
ATOM 767 C CA . THR A 1 96 ? -4.946 3.569 -9.350 1.00 91.62 96 THR A CA 1
ATOM 768 C C . THR A 1 96 ? -4.263 3.507 -7.990 1.00 91.62 96 THR A C 1
ATOM 770 O O . THR A 1 96 ? -4.926 3.315 -6.979 1.00 91.62 96 THR A O 1
ATOM 773 N N . SER A 1 97 ? -2.946 3.717 -7.949 1.00 94.00 97 SER A N 1
ATOM 774 C CA . SER A 1 97 ? -2.187 3.785 -6.702 1.00 94.00 97 SER A CA 1
ATOM 775 C C . SER A 1 97 ? -2.685 4.913 -5.784 1.00 94.00 97 SER A C 1
ATOM 777 O O . SER A 1 97 ? -2.993 4.662 -4.619 1.00 94.00 97 SER A O 1
ATOM 779 N N . ALA A 1 98 ? -2.877 6.122 -6.323 1.00 94.44 98 ALA A N 1
ATOM 780 C CA . ALA A 1 98 ? -3.432 7.253 -5.577 1.00 94.44 98 ALA A CA 1
ATOM 781 C C . ALA A 1 98 ? -4.885 7.017 -5.121 1.00 94.44 98 ALA A C 1
ATOM 783 O O . ALA A 1 98 ? -5.234 7.338 -3.986 1.00 94.44 98 ALA A O 1
ATOM 784 N N . GLU A 1 99 ? -5.724 6.417 -5.968 1.00 93.81 99 GLU A N 1
ATOM 785 C CA . GLU A 1 99 ? -7.103 6.049 -5.615 1.00 93.81 99 GLU A CA 1
ATOM 786 C C . GLU A 1 99 ? -7.146 5.020 -4.479 1.00 93.81 99 GLU A C 1
ATOM 788 O O . GLU A 1 99 ? -7.902 5.191 -3.524 1.00 93.81 99 GLU A O 1
ATOM 793 N N . CYS A 1 100 ? -6.301 3.986 -4.538 1.00 93.62 100 CYS A N 1
ATOM 794 C CA . CYS A 1 100 ? -6.210 2.980 -3.480 1.00 93.62 100 CYS A CA 1
ATOM 795 C C . CYS A 1 100 ? -5.763 3.605 -2.158 1.00 93.62 100 CYS A C 1
ATOM 797 O O . CYS A 1 100 ? -6.327 3.295 -1.113 1.00 93.62 100 CYS A O 1
ATOM 799 N N . LEU A 1 101 ? -4.794 4.520 -2.198 1.00 95.19 101 LEU A N 1
ATOM 800 C CA . LEU A 1 101 ? -4.340 5.228 -1.008 1.00 95.19 101 LEU A CA 1
ATOM 801 C C . LEU A 1 101 ? -5.445 6.100 -0.396 1.00 95.19 101 LEU A C 1
ATOM 803 O O . LEU A 1 101 ? -5.617 6.110 0.824 1.00 95.19 101 LEU A O 1
ATOM 807 N N . GLN A 1 102 ? -6.218 6.801 -1.230 1.00 94.12 102 GLN A N 1
ATOM 808 C CA . GLN A 1 102 ? -7.369 7.567 -0.760 1.00 94.12 102 GLN A CA 1
ATOM 809 C C . GLN A 1 102 ? -8.400 6.647 -0.101 1.00 94.12 102 GLN A C 1
ATOM 811 O O . GLN A 1 102 ? -8.807 6.914 1.027 1.00 94.12 102 GLN A O 1
ATOM 816 N N . TYR A 1 103 ? -8.747 5.530 -0.747 1.00 92.69 103 TYR A N 1
ATOM 817 C CA . TYR A 1 103 ? -9.648 4.532 -0.173 1.00 92.69 103 TYR A CA 1
ATOM 818 C C . TYR A 1 103 ? -9.116 3.929 1.128 1.00 92.69 103 TYR A C 1
ATOM 820 O O . TYR A 1 103 ? -9.911 3.651 2.020 1.00 92.69 103 TYR A O 1
ATOM 828 N N . ALA A 1 104 ? -7.799 3.757 1.281 1.00 94.06 104 ALA A N 1
ATOM 829 C CA . ALA A 1 104 ? -7.223 3.226 2.514 1.00 94.06 104 ALA A CA 1
ATOM 830 C C . ALA A 1 104 ? -7.540 4.135 3.705 1.00 94.06 104 ALA A C 1
ATOM 832 O O . ALA A 1 104 ? -8.028 3.665 4.731 1.00 94.06 104 ALA A O 1
ATOM 833 N N . ARG A 1 105 ? -7.321 5.447 3.542 1.00 94.38 105 ARG A N 1
ATOM 834 C CA . ARG A 1 105 ? -7.624 6.474 4.558 1.00 94.38 105 ARG A CA 1
ATOM 835 C C . ARG A 1 105 ? -9.108 6.493 4.901 1.00 94.38 105 ARG A C 1
ATOM 837 O O . ARG A 1 105 ? -9.507 6.496 6.058 1.00 94.38 105 ARG A O 1
ATOM 844 N N . ASP A 1 106 ? -9.912 6.451 3.862 1.00 92.44 106 ASP A N 1
ATOM 845 C CA . ASP A 1 106 ? -11.361 6.468 3.896 1.00 92.44 106 ASP A CA 1
ATOM 846 C C . ASP A 1 106 ? -11.950 5.258 4.663 1.00 92.44 106 ASP A C 1
ATOM 848 O O . ASP A 1 106 ? -12.800 5.427 5.545 1.00 92.44 106 ASP A O 1
ATOM 852 N N . VAL A 1 107 ? -11.459 4.045 4.391 1.00 91.12 107 VAL A N 1
ATOM 853 C CA . VAL A 1 107 ? -11.822 2.816 5.122 1.00 91.12 107 VAL A CA 1
ATOM 854 C C . VAL A 1 107 ? -11.313 2.868 6.565 1.00 91.12 107 VAL A C 1
ATOM 856 O O . VAL A 1 107 ? -12.057 2.546 7.494 1.00 91.12 107 VAL A O 1
ATOM 859 N N . TRP A 1 108 ? -10.074 3.321 6.775 1.00 91.88 108 TRP A N 1
ATOM 860 C CA . TRP A 1 108 ? -9.469 3.459 8.103 1.00 91.88 108 TRP A CA 1
ATOM 861 C C . TRP A 1 108 ? -10.281 4.381 9.023 1.00 91.88 108 TRP A C 1
ATOM 863 O O . TRP A 1 108 ? -10.563 4.043 10.174 1.00 91.88 108 TRP A O 1
ATOM 873 N N . GLU A 1 109 ? -10.741 5.516 8.497 1.00 89.94 109 GLU A N 1
ATOM 874 C CA . GLU A 1 109 ? -11.571 6.489 9.214 1.00 89.94 109 GLU A CA 1
ATOM 875 C C . GLU A 1 109 ? -13.020 6.011 9.432 1.00 89.94 109 GLU A C 1
ATOM 877 O O . GLU A 1 109 ? -13.775 6.643 10.170 1.00 89.94 109 GLU A O 1
ATOM 882 N N . GLY A 1 110 ? -13.418 4.879 8.840 1.00 85.50 110 GLY A N 1
ATOM 883 C CA . GLY A 1 110 ? -14.775 4.332 8.933 1.00 85.50 110 GLY A CA 1
ATOM 884 C C . GLY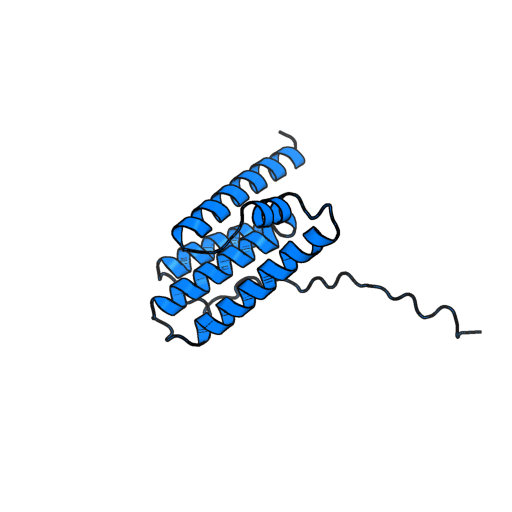 A 1 110 ? -15.819 5.114 8.151 1.00 85.50 110 GLY A C 1
ATOM 885 O O . GLY A 1 110 ? -16.995 5.074 8.497 1.00 85.50 110 GLY A O 1
ATOM 886 N N . LYS A 1 111 ? -15.400 5.837 7.113 1.00 82.81 111 LYS A N 1
ATOM 887 C CA . LYS A 1 111 ? -16.318 6.544 6.217 1.00 82.81 111 LYS A CA 1
ATOM 888 C C . LYS A 1 111 ? -16.983 5.605 5.195 1.00 82.81 111 LYS A C 1
ATOM 890 O O . LYS A 1 111 ? -17.975 6.005 4.594 1.00 82.81 111 LYS A O 1
ATOM 895 N N . TYR A 1 112 ? -16.434 4.402 4.987 1.00 74.38 112 TYR A N 1
ATOM 896 C CA . TYR A 1 112 ? -16.896 3.414 4.000 1.00 74.38 112 TYR A CA 1
ATOM 897 C C . TYR A 1 112 ? -16.532 2.000 4.452 1.00 74.38 112 TYR A C 1
ATOM 899 O O . TYR A 1 112 ? -15.508 1.807 5.120 1.00 74.38 112 TYR A O 1
ATOM 907 N N . VAL A 1 113 ? -17.318 1.018 4.016 1.00 70.75 113 VAL A N 1
ATOM 908 C CA . VAL A 1 113 ? -1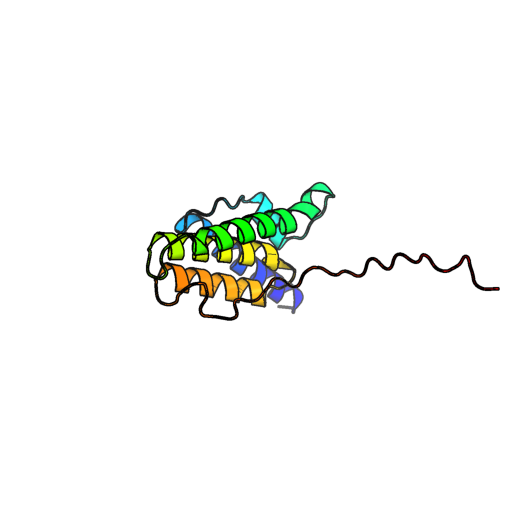6.980 -0.396 4.168 1.00 70.75 113 VAL A CA 1
ATOM 909 C C . VAL A 1 113 ? -16.183 -0.863 2.943 1.00 70.75 113 VAL A C 1
ATOM 911 O O . VAL A 1 113 ? -16.459 -0.493 1.803 1.00 70.75 113 VAL A O 1
ATOM 914 N N . TRP A 1 114 ? -15.141 -1.658 3.190 1.00 73.06 114 TRP A N 1
ATOM 915 C CA . TRP A 1 114 ? -14.177 -2.145 2.192 1.00 73.06 114 TRP A CA 1
ATOM 916 C C . TRP A 1 114 ? -14.803 -2.847 0.965 1.00 73.06 114 TRP A C 1
ATOM 918 O O . TRP A 1 114 ? -14.222 -2.802 -0.112 1.00 73.06 114 TRP A O 1
ATOM 928 N N . ASP A 1 115 ? -15.973 -3.470 1.081 1.00 69.25 115 ASP A N 1
ATOM 929 C CA . ASP A 1 115 ? -16.644 -4.218 0.007 1.00 69.25 115 ASP A CA 1
ATOM 930 C C . ASP A 1 115 ? -17.758 -3.445 -0.721 1.00 69.25 115 ASP A C 1
ATOM 932 O O . ASP A 1 115 ? -18.337 -3.967 -1.670 1.00 69.25 115 ASP A O 1
ATOM 936 N N . GLU A 1 116 ? -18.043 -2.199 -0.335 1.00 53.53 116 GLU A N 1
ATOM 937 C CA . GLU A 1 116 ? -19.160 -1.415 -0.893 1.00 53.53 116 GLU A CA 1
ATOM 938 C C . GLU A 1 116 ? -18.817 -0.628 -2.173 1.00 53.53 116 GLU A C 1
ATOM 940 O O . GLU A 1 116 ? -19.702 -0.046 -2.804 1.00 53.53 116 GLU A O 1
ATOM 945 N N . LYS A 1 117 ? -17.547 -0.594 -2.595 1.00 52.91 117 LYS A N 1
ATOM 946 C CA . LYS A 1 117 ? -17.116 0.060 -3.842 1.00 52.91 117 LYS A CA 1
ATOM 947 C C . LYS A 1 117 ? -16.428 -0.918 -4.782 1.00 52.91 117 LYS A C 1
ATOM 949 O O . LYS A 1 117 ? -15.719 -1.816 -4.341 1.00 52.91 117 LYS A O 1
ATOM 954 N N . ASP A 1 118 ? -16.539 -0.641 -6.082 1.00 60.06 118 ASP A N 1
ATOM 955 C CA . ASP A 1 118 ? -15.642 -1.171 -7.114 1.00 60.06 118 ASP A CA 1
ATOM 956 C C . ASP A 1 118 ? -14.221 -0.634 -6.872 1.00 60.06 118 ASP A C 1
ATOM 958 O O . ASP A 1 118 ? -13.737 0.286 -7.537 1.00 60.06 118 ASP A O 1
ATOM 962 N N . ILE A 1 119 ? -13.557 -1.165 -5.848 1.00 58.91 119 ILE A N 1
ATOM 963 C CA . ILE A 1 119 ? -12.152 -0.900 -5.579 1.00 58.91 119 ILE A CA 1
ATOM 964 C C . ILE A 1 119 ? -11.386 -1.409 -6.798 1.00 58.91 119 ILE A C 1
ATOM 966 O O . ILE A 1 119 ? -11.584 -2.572 -7.170 1.00 58.91 119 ILE A O 1
ATOM 970 N N . PRO A 1 120 ? -10.537 -0.573 -7.431 1.00 56.28 120 PRO A N 1
ATOM 971 C CA . PRO A 1 120 ? -9.877 -0.917 -8.678 1.00 56.28 120 PRO A CA 1
ATOM 972 C C . PRO A 1 120 ? -9.241 -2.293 -8.552 1.00 56.28 120 PRO A C 1
ATOM 974 O O . PRO A 1 120 ? -8.367 -2.497 -7.712 1.00 56.28 120 PRO A O 1
ATOM 977 N N . GLN A 1 121 ? -9.716 -3.264 -9.324 1.00 46.78 121 GLN A N 1
ATOM 978 C CA . GLN A 1 121 ? -9.085 -4.574 -9.365 1.00 46.78 121 GLN A CA 1
ATOM 979 C C . GLN A 1 121 ? -7.728 -4.396 -10.046 1.00 46.78 121 GLN A C 1
ATOM 981 O O . GLN A 1 121 ? -7.615 -3.687 -11.049 1.00 46.78 121 GLN A O 1
ATOM 986 N N . THR A 1 122 ? -6.680 -5.001 -9.490 1.00 41.41 122 THR A N 1
ATOM 987 C CA . THR A 1 122 ? -5.426 -5.159 -10.222 1.00 41.41 122 THR A CA 1
ATOM 988 C C . THR A 1 122 ? -5.785 -5.948 -11.471 1.00 41.41 122 THR A C 1
ATOM 990 O O . THR A 1 122 ? -6.197 -7.102 -11.376 1.00 41.41 122 THR A O 1
ATOM 993 N N . ALA A 1 123 ? -5.699 -5.322 -12.647 1.00 32.66 123 ALA A N 1
ATOM 994 C CA . ALA A 1 123 ? -5.774 -6.087 -13.879 1.00 32.66 123 ALA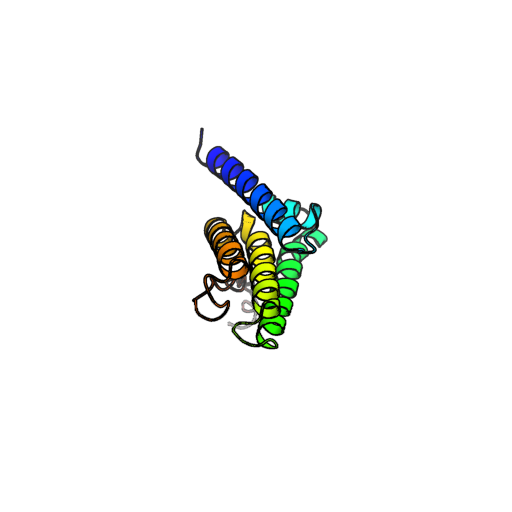 A CA 1
ATOM 995 C C . ALA A 1 123 ? -4.704 -7.185 -13.757 1.00 32.66 123 ALA A C 1
ATOM 997 O O . ALA A 1 123 ? -3.544 -6.844 -13.479 1.00 32.66 123 ALA A O 1
ATOM 998 N N . PRO A 1 124 ? -5.053 -8.481 -13.876 1.00 34.34 124 PRO A N 1
ATOM 999 C CA . PRO A 1 124 ? -4.026 -9.495 -13.979 1.00 34.34 124 PRO A CA 1
ATOM 1000 C C . PRO A 1 124 ? -3.119 -9.062 -15.123 1.00 34.34 124 PRO A C 1
ATOM 1002 O O . PRO A 1 124 ? -3.587 -8.636 -16.181 1.00 34.34 124 PRO A O 1
ATOM 1005 N N . ARG A 1 125 ? -1.813 -9.102 -14.879 1.00 37.50 125 ARG A N 1
ATOM 1006 C CA . ARG A 1 125 ? -0.806 -8.873 -15.905 1.00 37.50 125 ARG A CA 1
ATOM 1007 C C . ARG A 1 125 ? -0.869 -10.048 -16.883 1.00 37.50 125 ARG A C 1
ATOM 1009 O O . ARG A 1 125 ? -0.011 -10.918 -16.862 1.00 37.50 125 ARG A O 1
ATOM 1016 N N . THR A 1 126 ? -1.894 -10.095 -17.725 1.00 36.94 126 THR A N 1
ATOM 1017 C CA . THR A 1 126 ? -1.819 -10.726 -19.040 1.00 36.94 126 THR A CA 1
ATOM 1018 C C . THR A 1 126 ? -0.978 -9.797 -19.903 1.00 36.94 126 THR A C 1
ATOM 1020 O O . THR A 1 126 ? -1.477 -9.080 -20.761 1.00 36.94 126 THR A O 1
ATOM 1023 N N . GLU A 1 127 ? 0.326 -9.765 -19.622 1.00 39.69 127 GLU A N 1
ATOM 1024 C CA . GLU A 1 127 ? 1.255 -9.732 -20.740 1.00 39.69 127 GLU A CA 1
ATOM 1025 C C . GLU A 1 127 ? 1.065 -11.092 -21.403 1.00 39.69 127 GLU A C 1
ATOM 1027 O O . GLU A 1 127 ? 1.344 -12.135 -20.809 1.00 39.69 127 GLU A O 1
ATOM 1032 N N . GLU A 1 128 ? 0.443 -11.063 -22.576 1.00 41.16 128 GLU A N 1
ATOM 1033 C CA . GLU A 1 128 ? 0.400 -12.165 -23.517 1.00 41.16 128 GLU A CA 1
ATOM 1034 C C . GLU A 1 128 ? 1.829 -12.690 -23.672 1.00 41.16 128 GLU A C 1
ATOM 1036 O O . GLU A 1 128 ? 2.666 -12.108 -24.357 1.00 41.16 128 GLU A O 1
ATOM 1041 N N . ILE A 1 129 ? 2.134 -13.796 -22.996 1.00 42.34 129 ILE A N 1
ATOM 1042 C CA . ILE A 1 129 ? 3.174 -14.687 -23.477 1.00 42.34 129 ILE A CA 1
ATOM 1043 C C . ILE A 1 129 ? 2.519 -15.354 -24.681 1.00 42.34 129 ILE A C 1
ATOM 1045 O O . ILE A 1 129 ? 1.861 -16.386 -24.546 1.00 42.34 129 ILE A O 1
ATOM 1049 N N . GLU A 1 130 ? 2.628 -14.713 -25.846 1.00 37.88 130 GLU A N 1
ATOM 1050 C CA . GLU A 1 130 ? 2.535 -15.413 -27.120 1.00 37.88 130 GLU A CA 1
ATOM 1051 C C . GLU A 1 130 ? 3.615 -16.495 -27.082 1.00 37.88 130 GLU A C 1
ATOM 1053 O O . GLU A 1 130 ? 4.790 -16.274 -27.376 1.00 37.88 130 GLU A O 1
ATOM 1058 N N . VAL A 1 131 ? 3.225 -17.684 -26.631 1.00 40.34 131 VAL A N 1
ATOM 1059 C CA . VAL A 1 131 ? 3.947 -18.894 -26.973 1.00 40.34 131 VAL A CA 1
ATOM 1060 C C . VAL A 1 131 ? 3.675 -19.062 -28.461 1.00 40.34 131 VAL A C 1
ATOM 1062 O O . VAL A 1 131 ? 2.618 -19.546 -28.861 1.00 40.34 131 VAL A O 1
ATOM 1065 N N . GLU A 1 132 ? 4.593 -18.564 -29.284 1.00 40.03 132 GLU A N 1
ATOM 1066 C CA . GLU A 1 132 ? 4.648 -18.821 -30.719 1.00 40.03 132 GLU A CA 1
ATOM 1067 C C . GLU A 1 132 ? 4.960 -20.318 -30.918 1.00 40.03 132 GLU A C 1
ATOM 1069 O O . GLU A 1 132 ? 6.071 -20.731 -31.245 1.00 40.03 132 GLU A O 1
ATOM 1074 N N . GLU A 1 133 ? 3.973 -21.165 -30.632 1.00 46.00 133 GLU A N 1
ATOM 1075 C CA . GLU A 1 133 ? 3.984 -22.605 -30.863 1.00 46.00 133 GLU A CA 1
ATOM 1076 C C . GLU A 1 133 ? 2.979 -22.934 -31.969 1.00 46.00 133 GLU A C 1
ATOM 1078 O O . GLU A 1 133 ? 2.053 -23.705 -31.763 1.00 46.00 133 GLU A O 1
ATOM 1083 N N . ASP A 1 134 ? 3.141 -22.342 -33.160 1.00 44.31 134 ASP A N 1
ATOM 1084 C CA . ASP A 1 134 ? 2.463 -22.872 -34.353 1.00 44.31 134 ASP A CA 1
ATOM 1085 C C . ASP A 1 134 ? 3.133 -22.533 -35.699 1.00 44.31 134 ASP A C 1
ATOM 1087 O O . ASP A 1 134 ? 2.499 -22.158 -36.681 1.00 44.31 134 ASP A O 1
ATOM 1091 N N . ALA A 1 135 ? 4.452 -22.737 -35.788 1.00 46.44 135 ALA A N 1
ATOM 1092 C CA . ALA A 1 135 ? 5.172 -22.783 -37.070 1.00 46.44 135 ALA A CA 1
ATOM 1093 C C . ALA A 1 135 ? 5.757 -24.176 -37.376 1.00 46.44 135 ALA A C 1
ATOM 1095 O O . ALA A 1 135 ? 6.816 -24.298 -37.997 1.00 46.44 135 ALA A O 1
ATOM 1096 N N . ARG A 1 136 ? 5.099 -25.261 -36.930 1.00 52.00 136 ARG A N 1
ATOM 1097 C CA . ARG A 1 136 ? 5.528 -26.635 -37.270 1.00 52.00 136 ARG A CA 1
ATOM 1098 C C . ARG A 1 136 ? 4.471 -27.596 -37.799 1.00 52.00 136 ARG A C 1
ATOM 1100 O O . ARG A 1 136 ? 4.846 -28.722 -38.127 1.00 52.00 136 ARG A O 1
ATOM 1107 N N . LYS A 1 137 ? 3.208 -27.201 -37.979 1.00 46.25 137 LYS A N 1
ATOM 1108 C CA . LYS A 1 137 ? 2.219 -28.061 -38.657 1.00 46.25 137 LYS A CA 1
ATOM 1109 C C . LYS A 1 137 ? 1.194 -27.291 -39.489 1.00 46.25 137 LYS A C 1
ATOM 1111 O O . LYS A 1 137 ? -0.004 -27.410 -39.276 1.00 46.25 137 LYS A O 1
ATOM 1116 N N . ALA A 1 138 ? 1.657 -26.621 -40.534 1.00 46.16 138 ALA A N 1
ATOM 1117 C CA . ALA A 1 138 ? 0.845 -26.440 -41.730 1.00 46.16 138 ALA A CA 1
ATOM 1118 C C . ALA A 1 138 ? 1.768 -26.355 -42.950 1.00 46.16 138 ALA A C 1
ATOM 1120 O O . ALA A 1 138 ? 2.401 -25.332 -43.159 1.00 46.16 138 ALA A O 1
ATOM 1121 N N . ALA A 1 139 ? 1.824 -27.477 -43.677 1.00 43.53 139 ALA A N 1
ATOM 1122 C CA . ALA A 1 139 ? 2.049 -27.606 -45.122 1.00 43.53 139 ALA A CA 1
ATOM 1123 C C . ALA A 1 139 ? 3.279 -26.926 -45.750 1.00 43.53 139 ALA A C 1
ATOM 1125 O O . ALA A 1 139 ? 3.264 -25.697 -45.966 1.00 43.53 139 ALA A O 1
#

Sequence (139 aa):
MNPEQQREVFLEHLQNEIWQAAQEMGVELTEEELKVAWQGPRTEEEKWVPFKLGDREARLSVRAMDFPEDSQDRRVAGAQALILKAAACLRGAPKTSAECLQYARDVWEGKYVWDEKDIPQTAPRTEEIEVEEDARKAA

Foldseek 3Di:
DDPVVVLLVLLVVLLVLLVVLCVVLVAPDDPVLLVCLSVPDPDPVSVCSLVVLLVQLVVLQVVLVVDDQQDLSNLSSLLNSLSSVLSSCSHVPVVLSVVSNVVSVCSNVVVDGSPPDPNPDDDPPPPPPPPVPPPPDDD

Secondary structure (DSSP, 8-state):
--HHHHHHHHHHHHHHHHHHHHHHTT----HHHHHHHHH---STTGGGHHHHHHHHHHHHHHHHHTS-TT-HHHHHHHHHHHHHHHHHHTTT-HHHHHHHHHHHHHHHTTSS-TTSS-----------------SSS--

Radius of gyration: 17.51 Å; chains: 1; bounding box: 36×49×59 Å

pLDDT: mean 83.79, std 18.63, range [32.66, 98.0]